Protein AF-A0A0A0M693-F1 (afdb_monomer_lite)

Secondary structure (DSSP, 8-state):
--BEEEEEESS-TT--BPP-TTTT--BSSHHHHHHHHHHHHHHHHHHHTS-EEEEEE-TT--EEEEEEE----SS------------------

Foldseek 3Di:
DWKAKWKFFPPDPVGHTDDDPLRVDTDPDPVVNVVSQVVRQQVVLQVVVGKMWMFMADPVRDTPDIDIDHHPDPDPDPDDPPPPPPPPDDPDD

Structure (mmCIF, N/CA/C/O backbone):
data_AF-A0A0A0M693-F1
#
_entry.id   AF-A0A0A0M693-F1
#
loop_
_atom_site.group_PDB
_atom_site.id
_atom_site.type_symbol
_atom_site.label_atom_id
_atom_site.label_alt_id
_atom_site.label_comp_id
_atom_site.label_asym_id
_atom_site.label_entity_id
_atom_site.label_seq_id
_atom_site.pdbx_PDB_ins_code
_atom_site.Cartn_x
_atom_site.Cartn_y
_atom_site.Cartn_z
_atom_site.occupancy
_atom_site.B_iso_or_equiv
_atom_site.auth_seq_id
_atom_site.auth_comp_id
_atom_site.auth_asym_id
_atom_site.auth_atom_id
_atom_site.pdbx_PDB_model_num
ATOM 1 N N . MET A 1 1 ? -6.397 4.431 18.088 1.00 60.44 1 MET A N 1
ATOM 2 C CA . MET A 1 1 ? -6.587 4.271 16.628 1.00 60.44 1 MET A CA 1
ATOM 3 C C . MET A 1 1 ? -5.303 3.720 16.039 1.00 60.44 1 MET A C 1
ATOM 5 O O . MET A 1 1 ? -4.247 4.183 16.453 1.00 60.44 1 MET A O 1
ATOM 9 N N . LYS A 1 2 ? -5.361 2.682 15.200 1.00 84.94 2 LYS A N 1
ATOM 10 C CA . LYS A 1 2 ? -4.166 1.999 14.688 1.00 84.94 2 LYS A CA 1
ATOM 11 C C . LYS A 1 2 ? -4.392 1.611 13.219 1.00 84.94 2 LYS A C 1
ATOM 13 O O . LYS A 1 2 ? -5.384 0.952 12.943 1.00 84.94 2 LYS A O 1
ATOM 18 N N . TYR A 1 3 ? -3.509 2.049 12.326 1.00 88.44 3 TYR A N 1
ATOM 19 C CA . TYR A 1 3 ? -3.505 1.739 10.892 1.00 88.44 3 TYR A CA 1
ATOM 20 C C . TYR A 1 3 ? -2.633 0.510 10.620 1.00 88.44 3 TYR A C 1
ATOM 22 O O . TYR A 1 3 ? -1.616 0.321 11.303 1.00 88.44 3 TYR A O 1
ATOM 30 N N . ARG A 1 4 ? -3.025 -0.288 9.626 1.00 90.62 4 ARG A N 1
ATOM 31 C CA . ARG A 1 4 ? -2.326 -1.492 9.148 1.00 90.62 4 ARG A CA 1
ATOM 32 C C . ARG A 1 4 ? -1.831 -1.269 7.722 1.00 90.62 4 ARG A C 1
ATOM 34 O O . ARG A 1 4 ? -2.478 -0.560 6.957 1.00 90.62 4 ARG A O 1
ATOM 41 N N . ILE A 1 5 ? -0.688 -1.853 7.377 1.00 91.44 5 ILE A N 1
ATOM 42 C CA . ILE A 1 5 ? -0.071 -1.732 6.051 1.00 91.44 5 ILE A CA 1
ATOM 43 C C . ILE A 1 5 ? 0.052 -3.128 5.445 1.00 91.44 5 ILE A C 1
ATOM 45 O O . ILE A 1 5 ? 0.486 -4.055 6.122 1.00 91.44 5 ILE A O 1
ATOM 49 N N . GLU A 1 6 ? -0.245 -3.269 4.161 1.00 91.75 6 GLU A N 1
ATOM 50 C CA . GLU A 1 6 ? 0.073 -4.454 3.365 1.00 91.75 6 GLU A CA 1
ATOM 51 C C . GLU A 1 6 ? 0.924 -4.049 2.165 1.00 91.75 6 GLU A C 1
ATOM 53 O O . GLU A 1 6 ? 0.626 -3.070 1.473 1.00 91.75 6 GLU A O 1
ATOM 58 N N . LEU A 1 7 ? 1.982 -4.818 1.925 1.00 90.75 7 LEU A N 1
ATOM 59 C CA . LEU A 1 7 ? 2.864 -4.666 0.777 1.00 90.75 7 LEU A CA 1
ATOM 60 C C . LEU A 1 7 ? 2.722 -5.905 -0.099 1.00 90.75 7 LEU A C 1
ATOM 62 O O . LEU A 1 7 ? 2.721 -7.026 0.406 1.00 90.75 7 LEU A O 1
ATOM 66 N N . HIS A 1 8 ? 2.590 -5.718 -1.404 1.00 89.31 8 HIS A N 1
ATOM 67 C CA . HIS A 1 8 ? 2.446 -6.818 -2.354 1.00 89.31 8 HIS A CA 1
ATOM 68 C C . HIS A 1 8 ? 3.231 -6.538 -3.627 1.00 89.31 8 HIS A C 1
ATOM 70 O O . HIS A 1 8 ? 3.492 -5.387 -3.968 1.00 89.31 8 HIS A O 1
ATOM 76 N N . ASP A 1 9 ? 3.615 -7.588 -4.337 1.00 86.12 9 ASP A N 1
ATOM 77 C CA . ASP A 1 9 ? 4.190 -7.452 -5.668 1.00 86.12 9 ASP A CA 1
ATOM 78 C C . ASP A 1 9 ? 3.105 -6.970 -6.640 1.00 86.12 9 ASP A C 1
ATOM 80 O O . ASP A 1 9 ? 2.123 -7.674 -6.882 1.00 86.12 9 ASP A O 1
ATOM 84 N N . ALA A 1 10 ? 3.268 -5.756 -7.169 1.00 81.25 10 ALA A N 1
ATOM 85 C CA . ALA A 1 10 ? 2.315 -5.146 -8.091 1.00 81.25 10 ALA A CA 1
ATOM 86 C C . ALA A 1 10 ? 2.417 -5.730 -9.509 1.00 81.25 10 ALA A C 1
ATOM 88 O O . ALA A 1 10 ? 1.476 -5.591 -10.285 1.00 81.25 10 ALA A O 1
ATOM 89 N N . ALA A 1 11 ? 3.530 -6.389 -9.851 1.00 75.56 11 ALA A N 1
ATOM 90 C CA . ALA A 1 11 ? 3.685 -7.085 -11.128 1.00 75.56 11 ALA A CA 1
ATOM 91 C C . ALA A 1 11 ? 3.069 -8.495 -11.102 1.00 75.56 11 ALA A C 1
ATOM 93 O O . ALA A 1 11 ? 2.811 -9.092 -12.148 1.00 75.56 11 ALA A O 1
ATOM 94 N N . CYS A 1 12 ? 2.815 -9.042 -9.912 1.00 71.12 12 CYS A N 1
ATOM 95 C CA . CYS A 1 12 ? 2.197 -10.347 -9.758 1.00 71.12 12 CYS A CA 1
ATOM 96 C C . CYS A 1 12 ? 0.671 -10.223 -9.865 1.00 71.12 12 CYS A C 1
ATOM 98 O O . CYS A 1 12 ? 0.029 -9.652 -8.987 1.00 71.12 12 CYS A O 1
ATOM 100 N N . VAL A 1 13 ? 0.072 -10.830 -10.898 1.00 59.69 13 VAL A N 1
ATOM 101 C CA . VAL A 1 13 ? -1.394 -10.858 -11.109 1.00 59.69 13 VAL A CA 1
ATOM 102 C C . VAL A 1 13 ? -2.142 -11.455 -9.906 1.00 59.69 13 VAL A C 1
ATOM 104 O O . VAL A 1 13 ? -3.267 -11.062 -9.613 1.00 59.69 13 VAL A O 1
ATOM 107 N N . ALA A 1 14 ? -1.499 -12.359 -9.162 1.00 66.69 14 ALA A N 1
ATOM 108 C CA . ALA A 1 14 ? -2.051 -12.953 -7.945 1.00 66.69 14 ALA A CA 1
ATOM 109 C C . ALA A 1 14 ? -1.836 -12.104 -6.673 1.00 66.69 14 ALA A C 1
ATOM 111 O O . ALA A 1 14 ? -2.271 -12.511 -5.599 1.00 66.69 14 ALA A O 1
ATOM 112 N N . GLY A 1 15 ? -1.161 -10.949 -6.760 1.00 63.47 15 GLY A N 1
ATOM 113 C CA . GLY A 1 15 ? -0.936 -10.043 -5.631 1.00 63.47 15 GLY A CA 1
ATOM 114 C C . GLY A 1 15 ? -0.171 -10.701 -4.485 1.00 63.47 15 GLY A C 1
ATOM 115 O O . GLY A 1 15 ? -0.660 -10.756 -3.357 1.00 63.47 15 GLY A O 1
ATOM 116 N N . ARG A 1 16 ?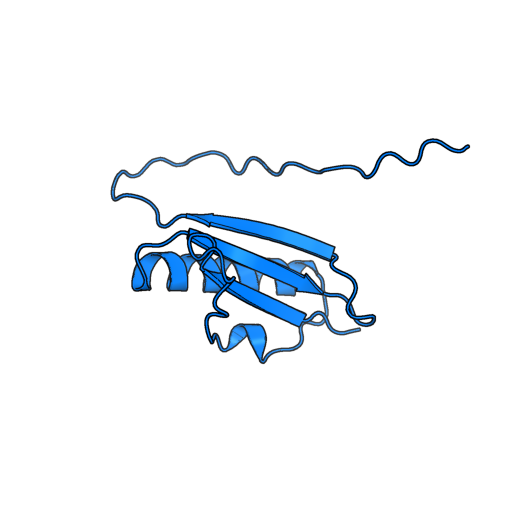 1.024 -11.239 -4.761 1.00 75.75 16 ARG A N 1
ATOM 117 C CA . ARG A 1 16 ? 1.835 -11.912 -3.737 1.00 75.75 16 ARG A CA 1
ATOM 118 C C . ARG A 1 16 ? 2.212 -10.925 -2.632 1.00 75.75 16 ARG A C 1
ATOM 120 O O . ARG A 1 16 ? 2.980 -9.997 -2.878 1.00 75.75 16 ARG A O 1
ATOM 127 N N . ASN A 1 17 ? 1.706 -11.152 -1.421 1.00 80.38 17 ASN A N 1
ATOM 128 C CA . ASN A 1 17 ? 2.089 -10.364 -0.252 1.00 80.38 17 ASN A CA 1
ATOM 129 C C . ASN A 1 17 ? 3.593 -10.505 0.004 1.00 80.38 17 ASN A C 1
ATOM 131 O O . ASN A 1 17 ? 4.126 -11.615 0.075 1.00 80.38 17 ASN A O 1
ATOM 135 N N . LEU A 1 18 ? 4.267 -9.369 0.138 1.00 80.19 18 LEU A N 1
ATOM 136 C CA . LEU A 1 18 ? 5.672 -9.288 0.495 1.00 80.19 18 LEU A CA 1
ATOM 137 C C . LEU A 1 18 ? 5.752 -9.100 2.007 1.00 80.19 18 LEU A C 1
ATOM 139 O O . LEU A 1 18 ? 5.229 -8.127 2.550 1.00 80.19 18 LEU A O 1
ATOM 143 N N . ALA A 1 19 ? 6.379 -10.058 2.685 1.00 76.25 19 ALA A N 1
ATOM 144 C CA . ALA A 1 19 ? 6.564 -9.981 4.125 1.00 76.25 19 ALA A CA 1
ATOM 145 C C . ALA A 1 19 ? 7.490 -8.804 4.466 1.00 76.25 19 ALA A C 1
ATOM 147 O O . ALA A 1 19 ? 8.627 -8.745 3.998 1.00 76.25 19 ALA A O 1
ATOM 148 N N . ASP A 1 20 ? 7.005 -7.878 5.292 1.00 78.81 20 ASP A N 1
ATOM 149 C CA . ASP A 1 20 ? 7.793 -6.764 5.812 1.00 78.81 20 ASP A CA 1
ATOM 150 C C . ASP A 1 20 ? 7.412 -6.472 7.264 1.00 78.81 20 ASP A C 1
ATOM 152 O O . ASP A 1 20 ? 6.240 -6.508 7.644 1.00 78.81 20 ASP A O 1
ATOM 156 N N . ALA A 1 21 ? 8.409 -6.121 8.075 1.00 78.38 21 ALA A N 1
ATOM 157 C CA . ALA A 1 21 ? 8.209 -5.776 9.479 1.00 78.38 21 ALA A CA 1
ATOM 158 C C . ALA A 1 21 ? 7.297 -4.547 9.673 1.00 78.38 21 ALA A C 1
ATOM 160 O O . ALA A 1 21 ? 6.738 -4.355 10.754 1.00 78.38 21 ALA A O 1
ATOM 161 N N . ALA A 1 22 ? 7.137 -3.693 8.658 1.00 76.00 22 ALA A N 1
ATOM 162 C CA . ALA A 1 22 ? 6.167 -2.605 8.660 1.00 76.00 22 ALA A CA 1
ATOM 163 C C . ALA A 1 22 ? 4.721 -3.119 8.621 1.00 76.00 22 ALA A C 1
ATOM 165 O O . ALA A 1 22 ? 3.855 -2.514 9.247 1.00 76.00 22 ALA A O 1
ATOM 166 N N . SER A 1 23 ? 4.451 -4.247 7.960 1.00 78.62 23 SER A N 1
ATOM 167 C CA . SER A 1 23 ? 3.110 -4.844 7.907 1.00 78.62 23 SER A CA 1
ATOM 168 C C . SER A 1 23 ? 2.671 -5.462 9.236 1.00 78.62 23 SER A C 1
ATOM 170 O O . SER A 1 23 ? 1.481 -5.492 9.541 1.00 78.62 23 SER A O 1
ATOM 172 N N . GLU A 1 24 ? 3.619 -5.875 10.076 1.00 80.69 24 GLU A N 1
ATOM 173 C CA . GLU A 1 24 ? 3.350 -6.407 11.420 1.00 80.69 24 GLU A CA 1
ATOM 174 C C . GLU A 1 24 ? 3.100 -5.303 12.462 1.00 80.69 24 GLU A C 1
ATOM 176 O O . GLU A 1 24 ? 2.616 -5.553 13.571 1.00 80.69 24 GLU A O 1
ATOM 181 N N . ARG A 1 25 ? 3.419 -4.049 12.123 1.00 82.12 25 ARG A N 1
ATOM 182 C CA . ARG A 1 25 ? 3.299 -2.906 13.028 1.00 82.12 25 ARG A CA 1
ATOM 183 C C . ARG A 1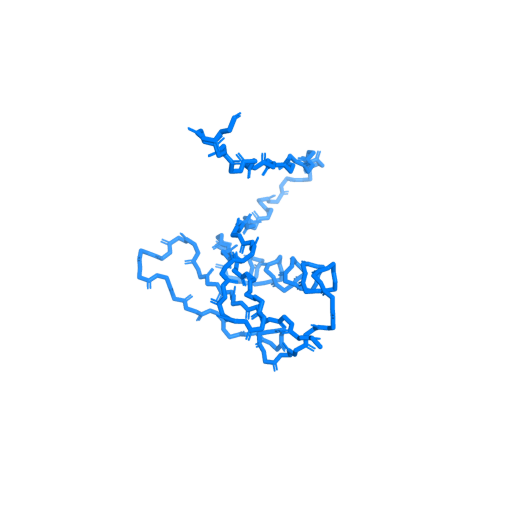 25 ? 1.953 -2.215 12.883 1.00 82.12 25 ARG A C 1
ATOM 185 O O . ARG A 1 25 ? 1.372 -2.090 11.811 1.00 82.12 25 ARG A O 1
ATOM 192 N N . ARG A 1 26 ? 1.481 -1.680 14.008 1.00 84.44 26 ARG A N 1
ATOM 193 C CA . ARG A 1 26 ? 0.288 -0.836 14.071 1.00 84.44 26 ARG A CA 1
ATOM 194 C C . ARG A 1 26 ? 0.678 0.625 14.262 1.00 84.44 26 ARG A C 1
ATOM 196 O O . ARG A 1 26 ? 1.301 0.971 15.266 1.00 84.44 26 ARG A O 1
ATOM 203 N N . TYR A 1 27 ? 0.255 1.491 13.347 1.00 87.38 27 TYR A N 1
ATOM 204 C CA . TYR A 1 27 ? 0.659 2.900 13.330 1.00 87.38 27 TYR A CA 1
ATOM 205 C C . TYR A 1 27 ? -0.420 3.802 13.929 1.00 87.38 27 TYR A C 1
ATOM 207 O O . TYR A 1 27 ? -1.585 3.656 13.575 1.00 87.38 27 TYR A O 1
ATOM 215 N N . PRO A 1 28 ? -0.083 4.758 14.811 1.00 87.06 28 PRO A N 1
ATOM 216 C CA . PRO A 1 28 ? -1.091 5.581 15.481 1.00 87.06 28 PRO A CA 1
ATOM 217 C C . PRO A 1 28 ? -1.756 6.610 14.553 1.00 87.06 28 PRO A C 1
ATOM 219 O O . PRO A 1 28 ? -2.864 7.054 14.837 1.00 87.06 28 PRO A O 1
ATOM 222 N N . THR A 1 29 ? -1.102 6.984 13.448 1.00 89.69 29 THR A N 1
ATOM 223 C CA . THR A 1 29 ? -1.596 7.983 12.489 1.00 89.69 29 THR A CA 1
ATOM 224 C C . THR A 1 29 ? -1.385 7.522 11.051 1.00 89.69 29 THR A C 1
ATOM 226 O O . THR A 1 29 ? -0.431 6.793 10.766 1.00 89.69 29 THR A O 1
ATOM 229 N N . PHE A 1 30 ? -2.240 8.004 10.142 1.00 87.81 30 PHE A N 1
ATOM 230 C CA . PHE A 1 30 ? -2.131 7.738 8.707 1.00 87.81 30 PHE A CA 1
ATOM 231 C C . PHE A 1 30 ? -0.773 8.188 8.159 1.00 87.81 30 PHE A C 1
ATOM 233 O O . PHE A 1 30 ? -0.082 7.411 7.519 1.00 87.81 30 PHE A O 1
ATOM 240 N N . MET A 1 31 ? -0.317 9.394 8.517 1.00 90.31 31 MET A N 1
ATOM 241 C CA . MET A 1 31 ? 0.987 9.923 8.089 1.00 90.31 31 MET A CA 1
ATOM 242 C C . MET A 1 31 ? 2.163 9.005 8.453 1.00 90.31 31 MET A C 1
ATOM 244 O O . MET A 1 31 ? 3.064 8.797 7.640 1.00 90.31 31 MET A O 1
ATOM 248 N N . ARG A 1 32 ? 2.160 8.426 9.665 1.00 89.69 32 ARG A N 1
ATOM 249 C CA . ARG A 1 32 ? 3.205 7.476 10.079 1.00 89.69 32 ARG A CA 1
ATOM 250 C C . ARG A 1 32 ? 3.102 6.156 9.319 1.00 89.69 32 ARG A C 1
ATOM 252 O O . ARG A 1 32 ? 4.141 5.622 8.941 1.00 89.69 32 ARG A O 1
ATOM 259 N N . ALA A 1 33 ? 1.884 5.665 9.083 1.00 89.81 33 ALA A N 1
ATOM 260 C CA . ALA A 1 33 ? 1.656 4.470 8.277 1.00 89.81 33 ALA A CA 1
ATOM 261 C C . ALA A 1 33 ? 2.159 4.672 6.840 1.00 89.81 33 ALA A C 1
ATOM 263 O O . ALA A 1 33 ? 2.952 3.878 6.352 1.00 89.81 33 ALA A O 1
ATOM 264 N N . SER A 1 34 ? 1.791 5.784 6.202 1.00 90.44 34 SER A N 1
ATOM 265 C CA . SER A 1 34 ? 2.181 6.119 4.830 1.00 90.44 34 SER A CA 1
ATOM 266 C C . SER A 1 34 ? 3.687 6.285 4.671 1.00 90.44 34 SER A C 1
ATOM 268 O O . SER A 1 34 ? 4.269 5.759 3.725 1.00 90.44 34 SER A O 1
ATOM 270 N N . SER A 1 35 ? 4.340 6.968 5.616 1.00 91.62 35 SER A N 1
ATOM 271 C CA . SER A 1 35 ? 5.798 7.124 5.601 1.00 91.62 35 SER A CA 1
ATOM 272 C C . SER A 1 35 ? 6.511 5.772 5.724 1.00 91.62 35 SER A C 1
ATOM 274 O O . SER A 1 35 ? 7.377 5.450 4.910 1.00 91.62 35 SER A O 1
ATOM 276 N N . ALA A 1 36 ? 6.095 4.934 6.680 1.00 90.38 36 ALA A N 1
ATOM 277 C CA . ALA A 1 36 ? 6.676 3.607 6.859 1.00 90.38 36 ALA A CA 1
ATOM 278 C C . ALA A 1 36 ? 6.420 2.686 5.657 1.00 90.38 36 ALA A C 1
ATOM 280 O O . ALA A 1 36 ? 7.350 2.033 5.188 1.00 90.38 36 ALA A O 1
ATOM 281 N N . ALA A 1 37 ? 5.194 2.687 5.125 1.00 90.88 37 ALA A N 1
ATOM 282 C CA . ALA A 1 37 ? 4.817 1.907 3.953 1.00 90.88 37 ALA A CA 1
ATOM 283 C C . ALA A 1 37 ? 5.675 2.270 2.741 1.00 90.88 37 ALA A C 1
ATOM 285 O O . ALA A 1 37 ? 6.175 1.389 2.051 1.00 90.88 37 ALA A O 1
ATOM 286 N N . ARG A 1 38 ? 5.899 3.568 2.508 1.00 90.25 38 ARG A N 1
ATOM 287 C CA . ARG A 1 38 ? 6.726 4.051 1.400 1.00 90.25 38 ARG A CA 1
ATOM 288 C C . ARG A 1 38 ? 8.180 3.603 1.535 1.00 90.25 38 ARG A C 1
ATOM 290 O O . ARG A 1 38 ? 8.766 3.163 0.551 1.00 90.25 38 ARG A O 1
ATOM 297 N N . ILE A 1 39 ? 8.761 3.709 2.730 1.00 90.56 39 ILE A N 1
ATOM 298 C CA . ILE A 1 39 ? 10.147 3.283 2.986 1.00 90.56 39 ILE A CA 1
ATOM 299 C C . ILE A 1 39 ? 10.292 1.774 2.760 1.00 90.56 39 ILE A C 1
ATOM 301 O O . ILE A 1 39 ? 11.217 1.343 2.069 1.00 90.56 39 ILE A O 1
ATOM 305 N N . ALA A 1 40 ? 9.367 0.982 3.303 1.00 90.69 40 ALA A N 1
ATOM 306 C CA . ALA A 1 40 ? 9.360 -0.467 3.143 1.00 90.69 40 ALA A CA 1
ATOM 307 C C . ALA A 1 40 ? 9.162 -0.876 1.675 1.00 90.69 40 ALA A C 1
ATOM 309 O O . ALA A 1 40 ? 9.948 -1.657 1.143 1.00 90.69 40 ALA A O 1
ATOM 310 N N . ALA A 1 41 ? 8.198 -0.270 0.978 1.00 89.81 41 ALA A N 1
ATOM 311 C CA . ALA A 1 41 ? 7.952 -0.524 -0.437 1.00 89.81 41 ALA A CA 1
ATOM 312 C C . ALA A 1 41 ? 9.161 -0.180 -1.312 1.00 89.81 41 ALA A C 1
ATOM 314 O O . ALA A 1 41 ? 9.528 -0.977 -2.165 1.00 89.81 41 ALA A O 1
ATOM 315 N N . LEU A 1 42 ? 9.835 0.954 -1.078 1.00 89.50 42 LEU A N 1
ATOM 316 C CA . LEU A 1 42 ? 11.067 1.311 -1.795 1.00 89.50 42 LEU A CA 1
ATOM 317 C C . LEU A 1 42 ? 12.181 0.288 -1.563 1.00 89.50 42 LEU A C 1
ATOM 319 O O . LEU A 1 42 ? 12.909 -0.066 -2.491 1.00 89.50 42 LEU A O 1
ATOM 323 N N . ARG A 1 43 ? 12.332 -0.179 -0.321 1.00 89.06 43 ARG A N 1
ATOM 324 C CA . ARG A 1 43 ? 13.323 -1.197 0.025 1.00 89.06 43 ARG A CA 1
ATOM 325 C C . ARG A 1 43 ? 13.020 -2.513 -0.690 1.00 89.06 43 ARG A C 1
ATOM 327 O O . ARG A 1 43 ? 13.916 -3.066 -1.321 1.00 89.06 43 ARG A O 1
ATOM 334 N N . LEU A 1 44 ? 11.777 -2.980 -0.627 1.00 87.81 44 LEU A N 1
ATOM 335 C CA . LEU A 1 44 ? 11.337 -4.206 -1.289 1.00 87.81 44 LEU A CA 1
ATOM 336 C C . LEU A 1 44 ? 11.438 -4.101 -2.810 1.00 87.81 44 LEU A C 1
ATOM 338 O O . LEU A 1 44 ? 11.946 -5.022 -3.440 1.00 87.81 44 LEU A O 1
ATOM 342 N N . ALA A 1 45 ? 11.046 -2.968 -3.392 1.00 88.12 45 ALA A N 1
ATOM 343 C CA . ALA A 1 45 ? 11.151 -2.726 -4.824 1.00 88.12 45 ALA A CA 1
ATOM 344 C C . ALA A 1 45 ? 12.604 -2.852 -5.297 1.00 88.12 45 ALA A C 1
ATOM 346 O O . ALA A 1 45 ? 12.878 -3.501 -6.301 1.00 88.12 45 ALA A O 1
ATOM 347 N N . ARG A 1 46 ? 13.565 -2.323 -4.526 1.00 86.44 46 ARG A N 1
ATOM 348 C CA . ARG A 1 46 ? 15.000 -2.477 -4.816 1.00 86.44 46 ARG A CA 1
ATOM 349 C C . ARG A 1 46 ? 15.494 -3.917 -4.678 1.00 86.44 46 ARG A C 1
ATOM 351 O O . ARG A 1 46 ? 16.259 -4.363 -5.526 1.00 86.44 46 ARG A O 1
ATOM 358 N N . ILE A 1 47 ? 15.080 -4.631 -3.629 1.00 86.12 47 ILE A N 1
ATOM 359 C CA . ILE A 1 47 ? 15.497 -6.023 -3.377 1.00 86.12 47 ILE A CA 1
ATOM 360 C C . ILE A 1 47 ? 14.966 -6.952 -4.470 1.00 86.12 47 ILE A C 1
ATOM 362 O O . ILE A 1 47 ? 15.714 -7.752 -5.024 1.00 86.12 47 ILE A O 1
ATOM 366 N N . HIS A 1 48 ? 13.682 -6.826 -4.787 1.00 83.50 48 HIS A N 1
ATOM 367 C CA . HIS A 1 48 ? 12.988 -7.712 -5.715 1.00 83.50 48 HIS A CA 1
ATOM 368 C C . HIS A 1 48 ? 13.042 -7.232 -7.169 1.00 83.50 48 HIS A C 1
ATOM 370 O O . HIS A 1 48 ? 12.578 -7.950 -8.046 1.00 83.50 48 HIS A O 1
ATOM 376 N N . ARG A 1 49 ? 13.600 -6.037 -7.429 1.00 84.12 49 ARG A N 1
ATOM 377 C CA . ARG A 1 49 ? 13.619 -5.378 -8.749 1.00 84.12 49 ARG A CA 1
ATOM 378 C C . ARG A 1 49 ? 12.245 -5.400 -9.431 1.00 84.12 49 ARG A C 1
ATOM 380 O O . ARG A 1 49 ? 12.136 -5.635 -10.628 1.00 84.12 49 ARG A O 1
ATOM 387 N N . THR A 1 50 ? 11.202 -5.171 -8.639 1.00 85.12 50 THR A N 1
ATOM 388 C CA . THR A 1 50 ? 9.802 -5.171 -9.077 1.00 85.12 50 THR A CA 1
ATOM 389 C C . THR A 1 50 ? 9.090 -3.928 -8.558 1.00 85.12 50 THR A C 1
ATOM 391 O O . THR A 1 50 ? 9.598 -3.209 -7.692 1.00 85.12 50 THR A O 1
ATOM 394 N N . SER A 1 51 ? 7.896 -3.679 -9.082 1.00 87.62 51 SER A N 1
ATOM 395 C CA . SER A 1 51 ? 6.986 -2.695 -8.512 1.00 87.62 51 SER A CA 1
ATOM 396 C C . SER A 1 51 ? 6.284 -3.276 -7.290 1.00 87.62 51 SER A C 1
ATOM 398 O O . SER A 1 51 ? 5.777 -4.392 -7.323 1.00 87.62 51 SER A O 1
ATOM 400 N N . VAL A 1 52 ? 6.222 -2.506 -6.209 1.00 89.69 52 VAL A N 1
ATOM 401 C CA . VAL A 1 52 ? 5.584 -2.907 -4.953 1.00 89.69 52 VAL A CA 1
ATOM 402 C C . VAL A 1 52 ? 4.344 -2.060 -4.718 1.00 89.69 52 VAL A C 1
ATOM 404 O O . VAL A 1 52 ? 4.416 -0.833 -4.650 1.00 89.69 52 VAL A O 1
ATOM 407 N N . GLY A 1 53 ? 3.202 -2.723 -4.593 1.00 91.19 53 GLY A N 1
ATOM 408 C CA . GLY A 1 53 ? 1.935 -2.133 -4.201 1.00 91.19 53 GLY A CA 1
ATOM 409 C C . GLY A 1 53 ? 1.858 -1.943 -2.688 1.00 91.19 53 GLY A C 1
ATOM 410 O O . GLY A 1 53 ? 2.331 -2.767 -1.908 1.00 91.19 53 GLY A O 1
ATOM 411 N N . ILE A 1 54 ? 1.237 -0.846 -2.278 1.00 92.25 54 ILE A N 1
ATOM 412 C CA . ILE A 1 54 ? 1.007 -0.428 -0.900 1.00 92.25 54 ILE A CA 1
ATOM 413 C C . ILE A 1 54 ? -0.496 -0.340 -0.686 1.00 92.25 54 ILE A C 1
ATOM 415 O O . ILE A 1 54 ? -1.177 0.397 -1.400 1.00 92.25 54 ILE A O 1
ATOM 419 N N . ARG A 1 55 ? -1.003 -1.011 0.346 1.00 92.12 55 ARG A N 1
ATOM 420 C CA . ARG A 1 55 ? -2.361 -0.818 0.861 1.00 92.12 55 ARG A CA 1
ATOM 421 C C . ARG A 1 55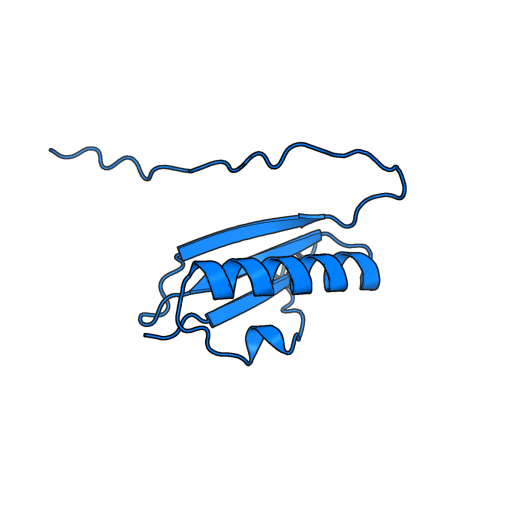 ? -2.297 -0.410 2.323 1.00 92.12 55 ARG A C 1
ATOM 423 O O . ARG A 1 55 ? -1.585 -1.031 3.107 1.00 92.12 55 ARG A O 1
ATOM 430 N N . ILE A 1 56 ? -3.024 0.639 2.693 1.00 91.50 56 ILE A N 1
ATOM 431 C CA . ILE A 1 56 ? -3.152 1.074 4.088 1.00 91.50 56 ILE A CA 1
ATOM 432 C C . ILE A 1 56 ? -4.606 0.952 4.493 1.00 91.50 56 ILE A C 1
ATOM 434 O O . ILE A 1 56 ? -5.490 1.476 3.816 1.00 91.50 56 ILE A O 1
ATOM 438 N N . TYR A 1 57 ? -4.841 0.305 5.624 1.00 90.75 57 TYR A N 1
ATOM 439 C CA . TYR A 1 57 ? -6.165 0.084 6.178 1.00 90.75 57 TYR A CA 1
ATOM 440 C C . TYR A 1 57 ? -6.315 0.834 7.495 1.00 90.75 57 TYR A C 1
ATOM 442 O O . TYR A 1 57 ? -5.366 0.942 8.284 1.00 90.75 57 TYR A O 1
ATOM 450 N N . ASP A 1 58 ? -7.509 1.368 7.728 1.00 90.31 58 ASP A N 1
ATOM 451 C CA . ASP A 1 58 ? -7.875 1.941 9.016 1.00 90.31 58 ASP A CA 1
ATOM 452 C C . ASP A 1 58 ? -8.253 0.852 10.041 1.00 90.31 58 ASP A C 1
ATOM 454 O O . ASP A 1 58 ? -8.065 -0.346 9.829 1.00 90.31 58 ASP A O 1
ATOM 458 N N . ARG A 1 59 ? -8.794 1.268 11.192 1.00 83.38 59 ARG A N 1
ATOM 459 C CA . ARG A 1 59 ? -9.215 0.348 12.264 1.00 83.38 59 ARG A CA 1
ATOM 460 C C . ARG A 1 59 ? -10.399 -0.556 11.899 1.00 83.38 59 ARG A C 1
ATOM 462 O O . ARG A 1 59 ? -10.670 -1.491 12.641 1.00 83.38 59 ARG A O 1
ATOM 469 N N . SER A 1 60 ? -11.139 -0.205 10.855 1.00 88.75 60 SER A N 1
ATOM 470 C CA . SER A 1 60 ? -12.331 -0.907 10.379 1.00 88.75 60 SER A CA 1
ATOM 471 C C . SER A 1 60 ? -11.985 -1.822 9.200 1.00 88.75 60 SER A C 1
ATOM 473 O O . SER A 1 60 ? -12.887 -2.242 8.480 1.00 88.75 60 SER A O 1
ATOM 475 N N . ASP A 1 61 ? -10.685 -2.046 8.960 1.00 85.81 61 ASP A N 1
ATOM 476 C CA . ASP A 1 61 ? -10.129 -2.695 7.771 1.00 85.81 61 ASP A CA 1
ATOM 477 C C . ASP A 1 61 ? -10.608 -2.061 6.452 1.00 85.81 61 ASP A C 1
ATOM 479 O O . ASP A 1 61 ? -10.606 -2.692 5.394 1.00 85.81 61 ASP A O 1
ATOM 483 N N . ARG A 1 62 ? -10.976 -0.772 6.477 1.00 88.38 62 ARG A N 1
ATOM 484 C CA . ARG A 1 62 ? -11.300 -0.030 5.259 1.00 88.38 62 ARG A CA 1
ATOM 485 C C . ARG A 1 62 ? -10.022 0.467 4.610 1.00 88.38 62 ARG A C 1
ATOM 487 O O . ARG A 1 62 ? -9.170 1.074 5.263 1.00 88.38 62 ARG A O 1
ATOM 494 N N . LEU A 1 63 ? -9.910 0.223 3.308 1.00 87.81 63 LEU A N 1
ATOM 495 C CA . LEU A 1 63 ? -8.806 0.709 2.494 1.00 87.81 63 LEU A CA 1
ATOM 496 C C . LEU A 1 63 ? -8.823 2.243 2.469 1.00 87.81 63 LEU A C 1
ATOM 498 O O . LEU A 1 63 ? -9.769 2.858 1.988 1.00 87.81 63 LEU A O 1
ATOM 502 N N . THR A 1 64 ? -7.765 2.849 2.998 1.00 87.94 64 THR A N 1
ATOM 503 C CA . THR A 1 64 ? -7.574 4.309 3.049 1.00 87.94 64 THR A CA 1
ATOM 504 C C . THR A 1 64 ? -6.600 4.808 1.994 1.00 87.94 64 THR A C 1
ATOM 506 O O . THR A 1 64 ? -6.736 5.931 1.521 1.00 87.94 64 THR A O 1
ATOM 509 N N . LEU A 1 65 ? -5.620 3.987 1.611 1.00 87.62 65 LEU A N 1
ATOM 510 C CA . LEU A 1 65 ? -4.670 4.308 0.552 1.00 87.62 65 LEU A CA 1
ATOM 511 C C . LEU A 1 65 ? -4.346 3.060 -0.253 1.00 87.62 65 LEU A C 1
ATOM 513 O O . LEU A 1 65 ? -4.048 2.015 0.325 1.00 87.62 65 LEU A O 1
ATOM 517 N N . HIS A 1 66 ? -4.316 3.223 -1.572 1.00 89.62 66 HIS A N 1
ATOM 518 C CA . HIS A 1 66 ? -3.724 2.276 -2.501 1.00 89.62 66 HIS A CA 1
ATOM 519 C C . HIS A 1 66 ? -2.731 3.024 -3.391 1.00 89.62 66 HIS A C 1
ATOM 521 O O . HIS A 1 66 ? -3.091 4.017 -4.019 1.00 89.62 66 HIS A O 1
ATOM 527 N N . ALA A 1 67 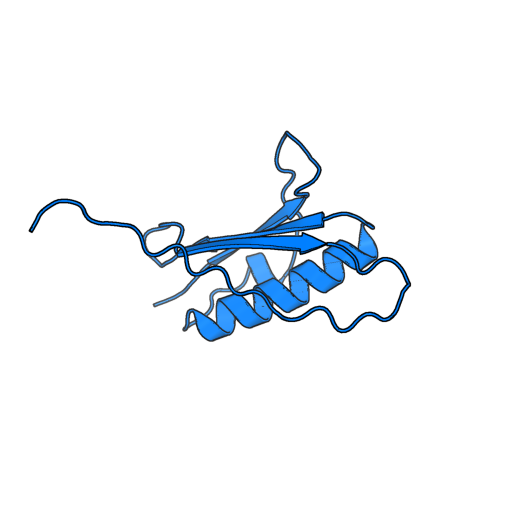? -1.477 2.589 -3.399 1.00 87.56 67 ALA A N 1
ATOM 528 C CA . ALA A 1 67 ? -0.408 3.204 -4.178 1.00 87.56 67 ALA A CA 1
ATOM 529 C C . ALA A 1 67 ? 0.579 2.136 -4.653 1.00 87.56 67 ALA A C 1
ATOM 531 O O . ALA A 1 67 ? 0.567 1.016 -4.153 1.00 87.56 67 ALA A O 1
ATOM 532 N N . SER A 1 68 ? 1.467 2.479 -5.578 1.00 87.25 68 SER A N 1
ATOM 533 C CA . SER A 1 68 ? 2.543 1.593 -6.023 1.00 87.25 68 SER A CA 1
ATOM 534 C C . SER A 1 68 ? 3.853 2.355 -6.140 1.00 87.25 68 SER A C 1
ATOM 536 O O . SER A 1 68 ? 3.872 3.537 -6.482 1.00 87.25 68 SER A O 1
ATOM 538 N N . VAL A 1 69 ? 4.955 1.668 -5.868 1.00 87.88 69 VAL A N 1
ATOM 539 C CA . VAL A 1 69 ? 6.308 2.201 -5.989 1.00 87.88 69 VAL A CA 1
ATOM 540 C C . VAL A 1 69 ? 7.113 1.270 -6.880 1.00 87.88 69 VAL A C 1
ATOM 542 O O . VAL A 1 69 ? 7.249 0.088 -6.575 1.00 87.88 69 VAL A O 1
ATOM 545 N N . ALA A 1 70 ? 7.655 1.802 -7.970 1.00 83.06 70 ALA A N 1
ATOM 546 C CA . ALA A 1 70 ? 8.592 1.076 -8.815 1.00 83.06 70 ALA A CA 1
ATOM 547 C C . ALA A 1 70 ? 10.009 1.157 -8.235 1.00 83.06 70 ALA A C 1
ATOM 549 O O . ALA A 1 70 ? 10.379 2.147 -7.591 1.00 83.06 70 ALA A O 1
ATOM 550 N N . ALA A 1 71 ? 10.814 0.123 -8.478 1.00 72.12 71 ALA A N 1
ATOM 551 C CA . ALA A 1 71 ? 12.249 0.236 -8.277 1.00 72.12 71 ALA A CA 1
ATOM 552 C C . ALA A 1 71 ? 12.750 1.386 -9.166 1.00 72.12 71 ALA A C 1
ATOM 554 O O . ALA A 1 71 ? 12.369 1.435 -10.336 1.00 72.12 71 ALA A O 1
ATOM 555 N N . PRO A 1 72 ? 13.556 2.330 -8.650 1.00 62.97 72 PRO A N 1
ATOM 556 C CA . PRO A 1 72 ? 14.211 3.272 -9.535 1.00 62.97 72 PRO A CA 1
ATOM 557 C C . PRO A 1 72 ? 15.137 2.453 -10.437 1.00 62.97 72 PRO A C 1
ATOM 559 O O . PRO A 1 72 ? 16.118 1.883 -9.950 1.00 62.97 72 PRO A O 1
ATOM 562 N N . ASP A 1 73 ? 14.808 2.370 -11.728 1.00 57.28 73 ASP A N 1
ATOM 563 C CA . ASP A 1 73 ? 15.804 2.055 -12.747 1.00 57.28 73 ASP A CA 1
ATOM 564 C C . ASP A 1 73 ? 16.989 2.987 -12.503 1.00 57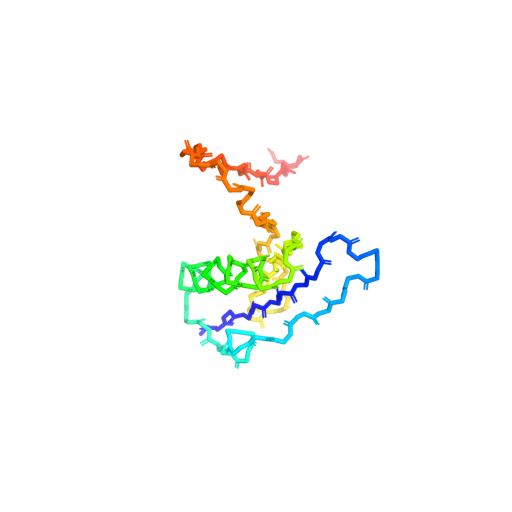.28 73 ASP A C 1
ATOM 566 O O . ASP A 1 73 ? 16.799 4.138 -12.111 1.00 57.28 73 ASP A O 1
ATOM 570 N N . GLY A 1 74 ? 18.213 2.487 -12.644 1.00 47.91 74 GLY A N 1
ATOM 571 C CA . GLY A 1 74 ? 19.449 3.154 -12.215 1.00 47.91 74 GLY A CA 1
ATOM 572 C C . GLY A 1 74 ? 19.780 4.507 -12.868 1.00 47.91 74 GLY A C 1
ATOM 573 O O . GLY A 1 74 ? 20.941 4.901 -12.862 1.00 47.91 74 GLY A O 1
ATOM 574 N N . ALA A 1 75 ? 18.811 5.236 -13.417 1.00 45.59 75 ALA A N 1
ATOM 575 C CA . ALA A 1 75 ? 18.923 6.640 -13.755 1.00 45.59 75 ALA A CA 1
ATOM 576 C C . ALA A 1 75 ? 18.437 7.501 -12.580 1.00 45.59 75 ALA A C 1
ATOM 578 O O . ALA A 1 75 ? 17.280 7.453 -12.160 1.00 45.59 75 ALA A O 1
ATOM 579 N N . ALA A 1 76 ? 19.336 8.333 -12.059 1.00 46.34 76 ALA A N 1
ATOM 580 C CA . ALA A 1 76 ? 18.979 9.424 -11.169 1.00 46.34 76 ALA A CA 1
ATOM 581 C C . ALA A 1 76 ? 18.044 10.395 -11.906 1.00 46.34 76 ALA A C 1
ATOM 583 O O . ALA A 1 76 ? 18.493 11.302 -12.599 1.00 46.34 76 ALA A O 1
ATOM 584 N N . GLN A 1 77 ? 16.736 10.218 -11.755 1.00 41.62 77 GLN A N 1
ATOM 585 C CA . GLN A 1 77 ? 15.763 11.247 -12.086 1.00 41.62 77 GLN A CA 1
ATOM 586 C C . GLN A 1 77 ? 14.968 11.587 -10.826 1.00 41.62 77 GLN A C 1
ATOM 588 O O . GLN A 1 77 ? 14.293 10.716 -10.269 1.00 41.62 77 GLN A O 1
ATOM 593 N N . PRO A 1 78 ? 15.025 12.843 -10.346 1.00 51.19 78 PRO A N 1
ATOM 594 C CA . PRO A 1 78 ? 14.089 13.313 -9.345 1.00 51.19 78 PRO A CA 1
ATOM 595 C C . PRO A 1 78 ? 12.739 13.479 -10.046 1.00 51.19 78 PRO A C 1
ATOM 597 O O . PRO A 1 78 ? 12.418 14.545 -10.563 1.00 51.19 78 PRO A O 1
ATOM 600 N N . ALA A 1 79 ? 11.960 12.403 -10.134 1.00 46.78 79 ALA A N 1
ATOM 601 C CA . ALA A 1 79 ? 10.604 12.502 -10.648 1.00 46.78 79 ALA A CA 1
ATOM 602 C C . ALA A 1 79 ? 9.705 13.132 -9.567 1.00 46.78 79 ALA A C 1
ATOM 604 O O . ALA A 1 79 ? 9.754 12.716 -8.400 1.00 46.78 79 ALA A O 1
ATOM 605 N N . PRO A 1 80 ? 8.901 14.148 -9.926 1.00 45.94 80 PRO A N 1
ATOM 606 C CA . PRO A 1 80 ? 8.044 14.849 -8.989 1.00 45.94 80 PRO A CA 1
ATOM 607 C C . PRO A 1 80 ? 7.043 13.863 -8.398 1.00 45.94 80 PRO A C 1
ATOM 609 O O . PRO A 1 80 ? 6.498 12.997 -9.083 1.00 45.94 80 PRO A O 1
ATOM 612 N N . THR A 1 81 ? 6.808 13.987 -7.097 1.00 49.25 81 THR A N 1
ATOM 613 C CA . THR A 1 81 ? 5.798 13.196 -6.398 1.00 49.25 81 THR A CA 1
ATOM 614 C C . THR A 1 81 ? 4.429 13.666 -6.893 1.00 49.25 81 THR A C 1
ATOM 616 O O . THR A 1 81 ? 3.849 14.584 -6.324 1.00 49.25 81 THR A O 1
ATOM 619 N N . SER A 1 82 ? 3.934 13.095 -7.994 1.00 42.62 82 SER A N 1
ATOM 620 C CA . SER A 1 82 ? 2.560 13.310 -8.440 1.00 42.62 82 SER A CA 1
ATOM 621 C C . SER A 1 82 ? 1.652 12.547 -7.485 1.00 42.62 82 SER A C 1
ATOM 623 O O . SER A 1 82 ? 1.456 11.338 -7.596 1.00 42.62 82 SER A O 1
ATOM 625 N N . ILE A 1 83 ? 1.186 13.247 -6.456 1.00 47.81 83 ILE A N 1
ATOM 626 C CA . ILE A 1 83 ? 0.157 12.745 -5.556 1.00 47.81 83 ILE A CA 1
ATOM 627 C C . ILE A 1 83 ? -1.172 12.958 -6.284 1.00 47.81 83 ILE A C 1
ATOM 629 O O . ILE A 1 83 ? -1.743 14.046 -6.242 1.00 47.81 83 ILE A O 1
ATOM 633 N N . SER A 1 84 ? -1.659 11.932 -6.982 1.00 41.72 84 SER A N 1
ATOM 634 C CA . SER A 1 84 ? -3.030 11.931 -7.494 1.00 41.72 84 SER A CA 1
ATOM 635 C C . SER A 1 84 ? -3.990 11.726 -6.325 1.00 41.72 84 SER A C 1
ATOM 637 O O . SER A 1 84 ? -4.201 10.611 -5.854 1.00 41.72 84 SER A O 1
ATOM 639 N N . TYR A 1 85 ? -4.568 12.822 -5.838 1.00 45.62 85 TYR A N 1
ATOM 640 C CA . TYR A 1 85 ? -5.733 12.773 -4.964 1.00 45.62 85 TYR A CA 1
ATOM 641 C C . TYR A 1 85 ? -6.955 12.421 -5.814 1.00 45.62 85 TYR A C 1
ATOM 643 O O . TYR A 1 85 ? -7.569 13.295 -6.422 1.00 45.62 85 TYR A O 1
ATOM 651 N N . SER A 1 86 ? -7.329 11.143 -5.862 1.00 47.78 86 SER A N 1
ATOM 652 C CA . SER A 1 86 ? -8.674 10.767 -6.296 1.00 47.78 86 SER A CA 1
ATOM 653 C C . SER A 1 86 ? -9.648 11.211 -5.207 1.00 47.78 86 SER A C 1
ATOM 655 O O . SER A 1 86 ? -9.875 10.505 -4.226 1.00 47.78 86 SER A O 1
ATOM 657 N N . ARG A 1 87 ? -10.184 12.427 -5.344 1.00 50.34 87 ARG A N 1
ATOM 658 C CA . ARG A 1 87 ? -11.367 12.850 -4.598 1.00 50.34 87 ARG A CA 1
ATOM 659 C C . ARG A 1 87 ? -12.487 11.921 -5.059 1.00 50.34 87 ARG A C 1
ATOM 661 O O . ARG A 1 87 ? -12.844 11.948 -6.234 1.00 50.34 87 ARG A O 1
ATOM 668 N N . ALA A 1 88 ? -12.971 11.056 -4.171 1.00 48.84 88 ALA A N 1
ATOM 669 C CA . ALA A 1 88 ? -14.230 10.369 -4.407 1.00 48.84 88 ALA A CA 1
ATOM 670 C C . ALA A 1 88 ? -15.271 11.460 -4.692 1.00 48.84 88 ALA A C 1
ATOM 672 O O . ALA A 1 88 ? -15.465 12.369 -3.885 1.00 48.84 88 ALA A O 1
ATOM 673 N N . PHE A 1 89 ? -15.808 11.439 -5.906 1.00 47.75 89 PHE A N 1
ATOM 674 C CA . PHE A 1 89 ? -16.929 12.269 -6.298 1.00 47.75 89 PHE A CA 1
ATOM 675 C C . PHE A 1 89 ? -18.143 11.639 -5.612 1.00 47.75 89 PHE A C 1
ATOM 677 O O . PHE A 1 89 ? -18.466 10.493 -5.913 1.00 47.75 89 PHE A O 1
ATOM 684 N N . ASP A 1 90 ? -18.741 12.340 -4.651 1.00 50.22 90 ASP A N 1
ATOM 685 C CA . ASP A 1 90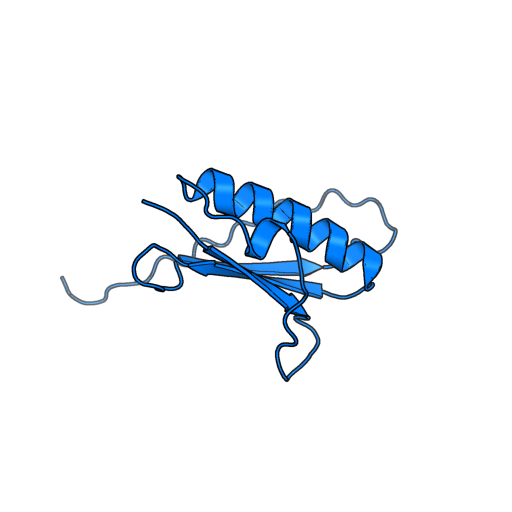 ? -20.100 12.064 -4.181 1.00 50.22 90 ASP A CA 1
ATOM 686 C C . ASP A 1 90 ? -21.041 12.809 -5.137 1.00 50.22 90 ASP A C 1
ATOM 688 O O . ASP A 1 90 ? -20.996 14.042 -5.160 1.00 50.22 90 ASP A O 1
ATOM 692 N N . PRO A 1 91 ? -21.840 12.127 -5.977 1.00 47.53 91 PRO A N 1
ATOM 693 C CA . PRO A 1 91 ? -22.815 12.788 -6.825 1.00 47.53 91 PRO A CA 1
ATOM 694 C C . PRO A 1 91 ? -24.210 12.775 -6.189 1.00 47.53 91 PRO A C 1
ATOM 696 O O . PRO A 1 91 ? -25.151 12.466 -6.897 1.00 47.53 91 PRO A O 1
ATOM 699 N N . GLU A 1 92 ? -24.374 13.090 -4.901 1.00 47.12 92 GLU A N 1
ATOM 700 C CA . GLU A 1 92 ? -25.693 13.415 -4.324 1.00 47.12 92 GLU A CA 1
ATOM 701 C C . GLU A 1 92 ? -25.544 14.367 -3.126 1.00 47.12 92 GLU A C 1
ATOM 703 O O . GLU A 1 92 ? -25.347 13.917 -1.998 1.00 47.12 92 GLU A O 1
ATOM 708 N N . LEU A 1 93 ? -25.604 15.682 -3.392 1.00 40.66 93 LEU A N 1
ATOM 709 C CA . LEU A 1 93 ? -26.174 16.736 -2.529 1.00 40.66 93 LEU A CA 1
ATOM 710 C C . LEU A 1 93 ? -26.194 18.085 -3.261 1.00 40.66 93 LEU A C 1
ATOM 712 O O . LEU A 1 93 ? -25.108 18.561 -3.665 1.00 40.66 93 LEU A O 1
#

pLDDT: mean 76.18, std 17.21, range [40.66, 92.25]

Organism: NCBI:txid1385515

Radius of gyration: 14.28 Å; chains: 1; bounding box: 46×30×30 Å

Sequence (93 aa):
MKYRIELHDAACVAGRNLADAASERRYPTFMRASSAARIAALRLARIHRTSVGIRIYDRSDRLTLHASVAAPDGAAQPAPTSISYSRAFDPEL